Protein AF-A0A409WYY3-F1 (afdb_monomer_lite)

Organism: Psilocybe cyanescens (NCBI:txid93625)

Secondary structure (DSSP, 8-state):
---------------GGGGG-PPPTT--GGGGS--GGGS-TTSEEEEEE--TTHHHHHHHHHHTTTPPPPHHHHHH-HHHHHHHHHHHHHHTTT--EEEEEEEETT-S-TTTPPPEEEEEESBTTBPPPHHHHHHHHHHTT--GGG-EEEEEP-

Sequence (154 aa):
MDNSEKSNDSNATYDNGLSKKDFPLGLSPHEFCVPLSRWPYDQSYDALPGGGNLYDNFFHVLESIGKVVPLDERENGNTARNEIFNLIYKRAEGLVVHRGLGYRADCLDHKNAERFSVVVLGFPDLPPTEKQKKIVTRMMGLKEEDLLKVYLDM

Radius of gyration: 17.59 Å; chains: 1; bounding box: 30×63×46 Å

pLDDT: mean 74.91, std 17.74, range [31.55, 95.0]

Stru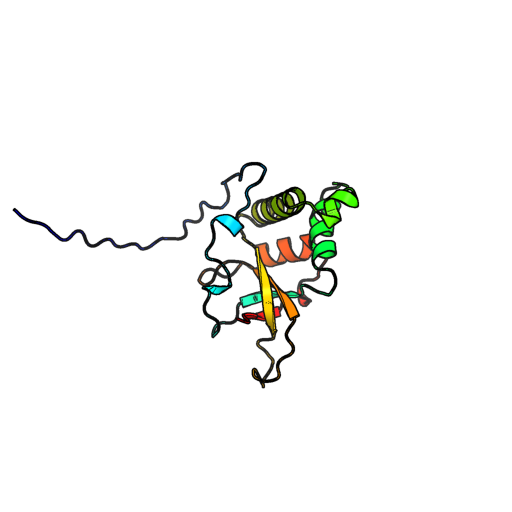cture (mmCIF, N/CA/C/O backbone):
data_AF-A0A409WYY3-F1
#
_entry.id   AF-A0A409WYY3-F1
#
loop_
_atom_site.group_PDB
_atom_site.id
_atom_site.type_symbol
_atom_site.label_atom_id
_atom_site.label_alt_id
_atom_site.label_comp_id
_atom_site.label_asym_id
_atom_site.label_entity_id
_atom_site.label_seq_id
_atom_site.pdbx_PDB_ins_code
_atom_site.Cartn_x
_atom_site.Cartn_y
_atom_site.Cartn_z
_atom_site.occupancy
_atom_site.B_iso_or_equiv
_atom_site.auth_seq_id
_atom_site.auth_comp_id
_atom_site.auth_asym_id
_atom_site.auth_atom_id
_atom_site.pdbx_PDB_model_num
ATOM 1 N N . MET A 1 1 ? 16.819 -42.275 25.305 1.00 37.41 1 MET A N 1
ATOM 2 C CA . MET A 1 1 ? 17.412 -42.369 23.957 1.00 37.41 1 MET A CA 1
ATOM 3 C C . MET A 1 1 ? 16.311 -42.906 23.068 1.00 37.41 1 MET A C 1
ATOM 5 O O . MET A 1 1 ? 15.742 -43.917 23.434 1.00 37.41 1 MET A O 1
ATOM 9 N N . ASP A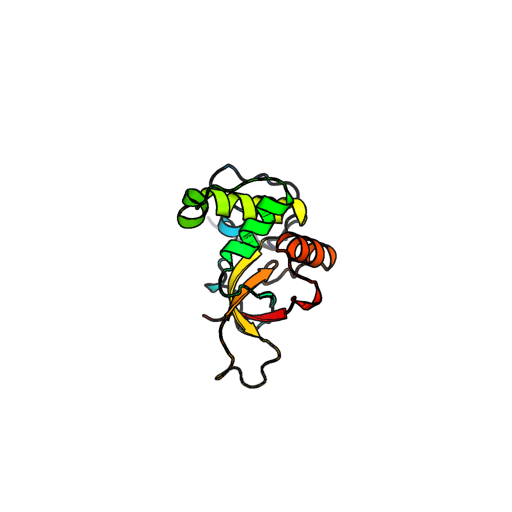 1 2 ? 15.888 -42.287 21.986 1.00 36.53 2 ASP A N 1
ATOM 10 C CA . ASP A 1 2 ? 16.259 -41.032 21.347 1.00 36.53 2 ASP A CA 1
ATOM 11 C C . ASP A 1 2 ? 15.088 -40.666 20.407 1.00 36.53 2 ASP A C 1
ATOM 13 O O . ASP A 1 2 ? 14.199 -41.483 20.172 1.00 36.53 2 ASP A O 1
ATOM 17 N N . ASN A 1 3 ? 15.108 -39.419 19.963 1.00 35.09 3 ASN A N 1
ATOM 18 C CA . ASN A 1 3 ? 14.186 -38.624 19.157 1.00 35.09 3 ASN A CA 1
ATOM 19 C C . ASN A 1 3 ? 13.546 -39.331 17.941 1.00 35.09 3 ASN A C 1
ATOM 21 O O . ASN A 1 3 ? 14.101 -40.260 17.369 1.00 35.09 3 ASN A O 1
ATOM 25 N N . SER A 1 4 ? 12.325 -38.963 17.539 1.00 37.50 4 SER A N 1
ATOM 26 C CA . SER A 1 4 ? 11.948 -37.944 16.519 1.00 37.50 4 SER A CA 1
ATOM 27 C C . SER A 1 4 ? 11.089 -38.686 15.477 1.00 37.50 4 SER A C 1
ATOM 29 O O . SER A 1 4 ? 11.328 -39.855 15.233 1.00 37.50 4 SER A O 1
ATOM 31 N N . GLU A 1 5 ? 10.004 -38.172 14.907 1.00 40.34 5 GLU A N 1
ATOM 32 C CA . GLU A 1 5 ? 9.812 -36.857 14.312 1.00 40.34 5 GLU A CA 1
ATOM 33 C C . GLU A 1 5 ? 8.356 -36.413 14.510 1.00 40.34 5 GLU A C 1
ATOM 35 O O . GLU A 1 5 ? 7.407 -37.067 14.080 1.00 40.34 5 GLU A O 1
ATOM 40 N N . LYS A 1 6 ? 8.180 -35.256 15.154 1.00 37.75 6 LYS A N 1
ATOM 41 C CA . LYS A 1 6 ? 7.006 -34.421 14.914 1.00 37.75 6 LYS A CA 1
ATOM 42 C C . LYS A 1 6 ? 7.243 -33.751 13.567 1.00 37.75 6 LYS A C 1
ATOM 44 O O . LYS A 1 6 ? 8.125 -32.899 13.467 1.00 37.75 6 LYS A O 1
ATOM 49 N N . SER A 1 7 ? 6.469 -34.119 12.556 1.00 36.78 7 SER A N 1
ATOM 50 C CA . SER A 1 7 ? 6.314 -33.299 11.361 1.00 36.78 7 SER A CA 1
ATOM 51 C C . SER A 1 7 ? 5.665 -31.980 11.788 1.00 36.78 7 SER A C 1
ATOM 53 O O . SER A 1 7 ? 4.468 -31.912 12.068 1.00 36.78 7 SER A O 1
ATOM 55 N N . ASN A 1 8 ? 6.488 -30.941 11.923 1.00 35.03 8 ASN A N 1
ATOM 56 C CA . ASN A 1 8 ? 6.025 -29.564 12.004 1.00 35.03 8 ASN A CA 1
ATOM 57 C C . ASN A 1 8 ? 5.478 -29.190 10.624 1.00 35.03 8 ASN A C 1
ATOM 59 O O . ASN A 1 8 ? 6.214 -28.691 9.776 1.00 35.03 8 ASN A O 1
ATOM 63 N N . ASP A 1 9 ? 4.182 -29.407 10.420 1.00 32.97 9 ASP A N 1
ATOM 64 C CA . ASP A 1 9 ? 3.419 -28.655 9.431 1.00 32.97 9 ASP A CA 1
ATOM 65 C C . ASP A 1 9 ? 3.354 -27.200 9.907 1.00 32.97 9 ASP A C 1
ATOM 67 O O . ASP A 1 9 ? 2.390 -26.748 10.523 1.00 32.97 9 ASP A O 1
ATOM 71 N N . SER A 1 10 ? 4.412 -26.438 9.637 1.00 36.47 10 SER A N 1
ATOM 72 C CA . SER A 1 10 ? 4.368 -24.981 9.678 1.00 36.47 10 SER A CA 1
ATOM 73 C C . SER A 1 10 ? 3.658 -24.465 8.427 1.00 36.47 10 SER A C 1
ATOM 75 O O . SER A 1 10 ? 4.219 -23.697 7.651 1.00 36.47 10 SER A O 1
ATOM 77 N N . ASN A 1 11 ? 2.397 -24.865 8.251 1.00 31.55 11 ASN A N 1
ATOM 78 C CA . ASN A 1 11 ? 1.432 -24.037 7.547 1.00 31.55 11 ASN A CA 1
ATOM 79 C C . ASN A 1 11 ? 1.142 -22.864 8.482 1.00 31.55 11 ASN A C 1
ATOM 81 O O . ASN A 1 11 ? 0.196 -22.889 9.275 1.00 31.55 11 ASN A O 1
ATOM 85 N N . ALA A 1 12 ? 2.005 -21.846 8.418 1.00 33.91 12 ALA A N 1
ATOM 86 C CA . ALA A 1 12 ? 1.695 -20.513 8.903 1.00 33.91 12 ALA A CA 1
ATOM 87 C C . ALA A 1 12 ? 0.537 -19.993 8.049 1.00 33.91 12 ALA A C 1
ATOM 89 O O . ALA A 1 12 ? 0.696 -19.240 7.097 1.00 33.91 12 ALA A O 1
ATOM 90 N N . THR A 1 13 ? -0.648 -20.491 8.374 1.00 35.44 13 THR A N 1
ATOM 91 C CA . THR A 1 13 ? -1.916 -19.952 7.935 1.00 35.44 13 THR A CA 1
ATOM 92 C C . THR A 1 13 ? -1.858 -18.503 8.396 1.00 35.44 13 THR A C 1
ATOM 94 O O . THR A 1 13 ? -1.800 -18.258 9.604 1.00 35.44 13 THR A O 1
ATOM 97 N N . TYR A 1 14 ? -1.744 -17.555 7.462 1.00 44.88 14 TYR A N 1
ATOM 98 C CA . TYR A 1 14 ? -1.881 -16.129 7.746 1.00 44.88 14 TYR A CA 1
ATOM 99 C C . TYR A 1 14 ? -3.331 -15.917 8.175 1.00 44.88 14 TYR A C 1
ATOM 101 O O . TYR A 1 14 ? -4.205 -15.597 7.377 1.00 44.88 14 TYR A O 1
ATOM 109 N N . ASP A 1 15 ? -3.595 -16.267 9.430 1.00 41.25 15 ASP A N 1
ATOM 110 C CA . ASP A 1 15 ? -4.917 -16.316 10.012 1.00 41.25 15 ASP A CA 1
ATOM 111 C C . ASP A 1 15 ? -5.543 -14.927 9.874 1.00 41.25 15 ASP A C 1
ATOM 113 O O . ASP A 1 15 ? -4.912 -13.907 10.179 1.00 41.25 15 ASP A O 1
ATOM 117 N N . ASN A 1 16 ? -6.798 -14.891 9.426 1.00 44.41 16 ASN A N 1
ATOM 118 C CA . ASN A 1 16 ? -7.612 -13.698 9.159 1.00 44.41 16 ASN A CA 1
ATOM 119 C C . ASN A 1 16 ? -7.879 -12.836 10.427 1.00 44.41 16 ASN A C 1
ATOM 121 O O . ASN A 1 16 ? -8.761 -11.973 10.454 1.00 44.41 16 ASN A O 1
ATOM 125 N N . GLY A 1 17 ? -7.114 -13.053 11.500 1.00 42.12 17 GLY A N 1
ATOM 126 C CA . GLY A 1 17 ? -7.146 -12.370 12.789 1.00 42.12 17 GLY A CA 1
ATOM 127 C C . GLY A 1 17 ? -6.270 -11.116 12.894 1.00 42.12 17 GLY A C 1
ATOM 128 O O . GLY A 1 17 ? -6.180 -10.537 13.977 1.00 42.12 17 GLY A O 1
ATOM 129 N N . LEU A 1 18 ? -5.645 -10.644 11.808 1.00 47.78 18 LEU A N 1
ATOM 130 C CA . LEU A 1 18 ? -4.988 -9.327 11.802 1.00 47.78 18 LEU A CA 1
ATOM 131 C C . LEU A 1 18 ? -6.005 -8.178 11.980 1.00 47.78 18 LEU A C 1
ATOM 133 O O . LEU A 1 18 ? -5.683 -7.162 12.595 1.00 47.78 18 LEU A O 1
ATOM 137 N N . SER A 1 19 ? -7.275 -8.374 11.611 1.00 45.91 19 SER A N 1
ATOM 138 C CA . SER A 1 19 ? -8.358 -7.378 11.726 1.00 45.91 19 SER A CA 1
ATOM 139 C C . SER A 1 19 ? -8.650 -6.831 13.145 1.00 45.91 19 SER A C 1
ATOM 141 O O . SER A 1 19 ? -9.538 -5.992 13.295 1.00 45.91 19 SER A O 1
ATOM 143 N N . LYS A 1 20 ? -7.925 -7.260 14.195 1.00 48.94 20 LYS A N 1
ATOM 144 C CA . LYS A 1 20 ? -8.140 -6.842 15.597 1.00 48.94 20 LYS A CA 1
ATOM 145 C C . LYS A 1 20 ? -6.878 -6.591 16.438 1.00 48.94 20 LYS A C 1
ATOM 147 O O . LYS A 1 20 ? -7.003 -6.413 17.648 1.00 48.94 20 LYS A O 1
ATOM 152 N N . LYS A 1 21 ? -5.671 -6.597 15.861 1.00 60.06 21 LYS A N 1
ATOM 153 C CA . LYS A 1 21 ? -4.459 -6.239 16.623 1.00 60.06 21 LYS A CA 1
ATOM 154 C C . LYS A 1 21 ? -4.283 -4.722 16.634 1.00 60.06 21 LYS A C 1
ATOM 156 O O . LYS A 1 21 ? -3.975 -4.135 15.601 1.00 60.06 21 LYS A O 1
ATOM 161 N N . ASP A 1 22 ? -4.476 -4.104 17.796 1.00 62.19 22 ASP A N 1
ATOM 162 C CA . ASP A 1 22 ? -4.038 -2.728 18.028 1.00 62.19 22 ASP A CA 1
ATOM 163 C C . ASP A 1 22 ? -2.517 -2.729 18.244 1.00 62.19 22 ASP A C 1
ATOM 165 O O . ASP A 1 22 ? -1.999 -3.451 19.101 1.00 62.19 22 ASP A O 1
ATOM 169 N N . PHE A 1 23 ? -1.793 -1.939 17.453 1.00 68.94 23 PHE A N 1
ATOM 170 C CA . PHE A 1 23 ? -0.354 -1.753 17.625 1.00 68.94 23 PHE A CA 1
ATOM 171 C C . PHE A 1 23 ? -0.102 -0.611 18.626 1.00 68.94 23 PHE A C 1
ATOM 173 O O . PHE A 1 23 ? -0.724 0.448 18.497 1.00 68.94 23 PHE A O 1
ATOM 180 N N . PRO A 1 24 ? 0.780 -0.795 19.630 1.00 64.12 24 PRO A N 1
ATOM 181 C CA . PRO A 1 24 ? 1.138 0.261 20.575 1.00 64.12 24 PRO A CA 1
ATOM 182 C C . PRO A 1 24 ? 1.695 1.509 19.879 1.00 64.12 24 PRO A C 1
ATOM 184 O O . PRO A 1 24 ? 2.287 1.421 18.802 1.00 64.12 24 PRO A O 1
ATOM 187 N N . LEU A 1 25 ? 1.569 2.669 20.533 1.00 59.59 25 LEU A N 1
ATOM 188 C CA . LEU A 1 25 ? 2.213 3.909 20.089 1.00 59.59 25 LEU A CA 1
ATOM 189 C C . LEU A 1 25 ? 3.722 3.679 19.917 1.00 59.59 25 LEU A C 1
ATOM 191 O O . LEU A 1 25 ? 4.397 3.256 20.853 1.00 59.59 25 LEU A O 1
ATOM 195 N N . GLY A 1 26 ? 4.234 3.949 18.716 1.00 62.91 26 GLY A N 1
ATOM 196 C CA . GLY A 1 26 ? 5.643 3.757 18.364 1.00 62.91 26 GLY A CA 1
ATOM 197 C C . GLY A 1 26 ? 5.945 2.489 17.567 1.00 62.91 26 GLY A C 1
ATOM 198 O O . GLY A 1 26 ? 7.036 2.412 17.020 1.00 62.91 26 GLY A O 1
ATOM 199 N N . LEU A 1 27 ? 4.988 1.568 17.415 1.00 71.88 27 LEU A N 1
ATOM 200 C CA . LEU A 1 27 ? 5.097 0.401 16.534 1.00 71.88 27 LEU A CA 1
ATOM 201 C C . LEU A 1 27 ? 4.029 0.452 15.439 1.00 71.88 27 LEU A C 1
ATOM 203 O O . LEU A 1 27 ? 3.017 1.155 15.551 1.00 71.88 27 LEU A O 1
ATOM 207 N N . SER A 1 28 ? 4.238 -0.319 14.381 1.00 77.50 28 SER A N 1
ATOM 208 C CA . SER A 1 28 ? 3.316 -0.377 13.250 1.00 77.50 28 SER A CA 1
ATOM 209 C C . SER A 1 28 ? 3.330 -1.742 12.549 1.00 77.50 28 SER A C 1
ATOM 211 O O . SER A 1 28 ? 4.308 -2.482 12.665 1.00 77.50 28 SER A O 1
ATOM 213 N N . PRO A 1 29 ? 2.267 -2.106 11.803 1.00 79.62 29 PRO A N 1
ATOM 214 C CA . PRO A 1 29 ? 2.118 -3.440 11.233 1.00 79.62 29 PRO A CA 1
ATOM 215 C C . PRO A 1 29 ? 3.296 -3.874 10.361 1.00 79.62 29 PRO A C 1
ATOM 217 O O . PRO A 1 29 ? 3.664 -5.046 10.373 1.00 79.62 29 PRO A O 1
ATOM 220 N N . HIS A 1 30 ? 3.919 -2.935 9.641 1.00 79.06 30 HIS A N 1
ATOM 221 C CA . HIS A 1 30 ? 5.021 -3.238 8.731 1.00 79.06 30 HIS A CA 1
ATOM 222 C C . HIS A 1 30 ? 6.277 -3.757 9.452 1.00 79.06 30 HIS A C 1
ATOM 224 O O . HIS A 1 30 ? 7.037 -4.513 8.854 1.00 79.06 30 HIS A O 1
ATOM 230 N N . GLU A 1 31 ? 6.477 -3.416 10.730 1.00 79.12 31 GLU A N 1
ATOM 231 C CA . GLU A 1 31 ? 7.610 -3.887 11.546 1.00 79.12 31 GLU A CA 1
ATOM 232 C C . GLU A 1 31 ? 7.510 -5.380 11.895 1.00 79.12 31 GLU A C 1
ATOM 234 O O . GLU A 1 31 ? 8.505 -6.015 12.236 1.00 79.12 31 GLU A O 1
ATOM 239 N N . PHE A 1 32 ? 6.314 -5.960 11.774 1.00 80.06 32 PHE A N 1
ATOM 240 C CA . PHE A 1 32 ? 6.041 -7.376 12.034 1.00 80.06 32 PHE A CA 1
ATOM 241 C C . PHE A 1 32 ? 5.936 -8.204 10.749 1.00 80.06 32 PHE A C 1
ATOM 243 O O . PHE A 1 32 ? 5.586 -9.384 10.796 1.00 80.06 32 PHE A O 1
ATOM 250 N N . CYS A 1 33 ? 6.214 -7.588 9.601 1.00 81.19 33 CYS A N 1
ATOM 251 C CA . CYS A 1 33 ? 6.088 -8.203 8.290 1.00 81.19 33 CYS A CA 1
ATOM 252 C C . CYS A 1 33 ? 7.462 -8.515 7.695 1.00 81.19 33 CYS A C 1
ATOM 254 O O . CYS A 1 33 ? 8.473 -7.892 8.025 1.00 81.19 33 CYS A O 1
ATOM 256 N N . VAL A 1 34 ? 7.496 -9.472 6.768 1.00 83.62 34 VAL A N 1
ATOM 257 C CA . VAL A 1 34 ? 8.694 -9.730 5.966 1.00 83.62 34 VAL A CA 1
ATOM 258 C C . VAL A 1 34 ? 9.010 -8.463 5.151 1.00 83.62 34 VAL A C 1
ATOM 260 O O . VAL A 1 34 ? 8.115 -7.966 4.463 1.00 83.62 34 VAL A O 1
ATOM 263 N N . PRO A 1 35 ? 10.239 -7.915 5.212 1.00 85.25 35 PRO A N 1
ATOM 264 C CA . PRO A 1 35 ? 10.591 -6.706 4.471 1.00 85.25 35 PRO A CA 1
ATOM 265 C C . PRO A 1 35 ? 10.548 -6.948 2.957 1.00 85.25 35 PRO A C 1
ATOM 267 O O . PRO A 1 35 ? 10.848 -8.056 2.510 1.00 85.25 35 PRO A O 1
ATOM 270 N N . LEU A 1 36 ? 10.249 -5.900 2.174 1.00 87.38 36 LEU A N 1
ATOM 271 C CA . LEU A 1 36 ? 10.141 -5.984 0.706 1.00 87.38 36 LEU A CA 1
ATOM 272 C C . LEU A 1 36 ? 11.376 -6.602 0.037 1.00 87.38 36 LEU A C 1
ATOM 274 O O . LEU A 1 36 ? 11.235 -7.316 -0.945 1.00 87.38 36 LEU A O 1
ATOM 278 N N . SER A 1 37 ? 12.575 -6.404 0.594 1.00 86.38 37 SER A N 1
ATOM 279 C CA . SER A 1 37 ? 13.826 -6.974 0.066 1.00 86.38 37 SER A CA 1
ATOM 280 C C . SER A 1 37 ? 13.896 -8.506 0.094 1.00 86.38 37 SER A C 1
ATOM 282 O O . SER A 1 37 ? 14.828 -9.092 -0.449 1.00 86.38 37 SER A O 1
ATOM 284 N N . ARG A 1 38 ? 12.943 -9.168 0.756 1.00 88.00 38 ARG A N 1
ATOM 285 C CA . ARG A 1 38 ? 12.818 -10.631 0.799 1.00 88.00 38 ARG A CA 1
ATOM 286 C C . ARG A 1 38 ? 11.629 -11.152 -0.006 1.00 88.00 38 ARG A C 1
ATOM 288 O O . ARG A 1 38 ? 11.358 -12.348 0.044 1.00 88.00 38 ARG A O 1
ATOM 295 N N . TRP A 1 39 ? 10.889 -10.276 -0.679 1.00 90.62 39 TRP A N 1
ATOM 296 C CA . TRP A 1 39 ? 9.748 -10.671 -1.495 1.00 90.62 39 TRP A CA 1
ATOM 297 C C . TRP A 1 39 ? 10.229 -11.158 -2.874 1.00 90.62 39 TRP A C 1
ATOM 299 O O . TRP A 1 39 ? 11.255 -10.672 -3.358 1.00 90.62 39 TRP A O 1
ATOM 309 N N . PRO A 1 40 ? 9.517 -12.097 -3.524 1.00 90.62 40 PRO A N 1
ATOM 310 C CA . PRO A 1 40 ? 9.837 -12.536 -4.884 1.00 90.62 40 PRO A CA 1
ATOM 311 C C . PRO A 1 40 ? 9.870 -11.364 -5.880 1.00 90.62 40 PRO A C 1
ATOM 313 O O . PRO A 1 40 ? 8.894 -10.629 -6.021 1.00 90.62 40 PRO A O 1
ATOM 316 N N . TYR A 1 41 ? 10.986 -11.157 -6.576 1.00 87.06 41 TYR A N 1
ATOM 317 C CA . TYR A 1 41 ? 11.144 -10.035 -7.517 1.00 87.06 41 TYR A CA 1
ATOM 318 C C . TYR A 1 41 ? 10.568 -10.332 -8.910 1.00 87.06 41 TYR A C 1
ATOM 320 O O . TYR A 1 41 ? 10.331 -9.420 -9.697 1.00 87.06 41 TYR A O 1
ATOM 328 N N . ASP A 1 42 ? 10.344 -11.607 -9.217 1.00 85.62 42 ASP A N 1
ATOM 329 C CA . ASP A 1 42 ? 9.789 -12.129 -10.466 1.00 85.62 42 ASP A CA 1
ATOM 330 C C . ASP A 1 42 ? 8.250 -12.160 -10.480 1.00 85.62 42 ASP A C 1
ATOM 332 O O . ASP A 1 42 ? 7.639 -12.572 -11.466 1.00 85.62 42 ASP A O 1
ATOM 336 N N . GLN A 1 43 ? 7.614 -11.671 -9.413 1.00 90.56 43 GLN A N 1
ATOM 337 C CA . GLN A 1 43 ? 6.167 -11.534 -9.283 1.00 90.56 43 GLN A CA 1
ATOM 338 C C . GLN A 1 43 ? 5.738 -10.063 -9.319 1.00 90.56 43 GLN A C 1
ATOM 340 O O . GLN A 1 43 ? 6.403 -9.182 -8.776 1.00 90.56 43 GLN A O 1
ATOM 345 N N . SER A 1 44 ? 4.573 -9.803 -9.920 1.00 92.75 44 SER A N 1
ATOM 346 C CA . SER A 1 44 ? 3.941 -8.484 -9.882 1.00 92.75 44 SER A CA 1
ATOM 347 C C . SER A 1 44 ? 3.027 -8.311 -8.661 1.00 92.75 44 SER A C 1
ATOM 349 O O . SER A 1 44 ? 2.235 -9.203 -8.345 1.00 92.75 44 SER A O 1
ATOM 351 N N . TYR A 1 45 ? 3.036 -7.126 -8.059 1.00 94.56 45 TYR A N 1
ATOM 352 C CA . TYR A 1 45 ? 2.244 -6.754 -6.886 1.00 94.56 45 TYR A CA 1
ATOM 353 C C . TYR A 1 45 ? 1.294 -5.599 -7.193 1.00 94.56 45 TYR A C 1
ATOM 355 O O . TYR A 1 45 ? 1.590 -4.762 -8.044 1.00 94.56 45 TYR A O 1
ATOM 363 N N . ASP A 1 46 ? 0.150 -5.550 -6.502 1.00 95.00 46 ASP A N 1
ATOM 364 C CA . ASP A 1 46 ? -0.713 -4.364 -6.519 1.00 95.00 46 ASP A CA 1
ATOM 365 C C . ASP A 1 46 ? -0.024 -3.230 -5.756 1.00 95.00 46 ASP A C 1
ATOM 367 O O . ASP A 1 46 ? 0.367 -3.392 -4.597 1.00 95.00 46 ASP A O 1
ATOM 371 N N . ALA A 1 47 ? 0.115 -2.079 -6.403 1.00 94.06 47 ALA A N 1
ATOM 372 C CA . ALA A 1 47 ? 0.754 -0.921 -5.812 1.00 94.06 47 ALA A CA 1
ATOM 373 C C . ALA A 1 47 ? 0.092 0.387 -6.238 1.00 94.06 47 ALA A C 1
ATOM 375 O O . ALA A 1 47 ? -0.565 0.477 -7.273 1.00 94.06 47 ALA A O 1
ATOM 376 N N . LEU A 1 48 ? 0.308 1.415 -5.426 1.00 92.12 48 LEU A N 1
ATOM 377 C CA . LEU A 1 48 ? 0.003 2.803 -5.750 1.00 92.12 48 LEU A CA 1
ATOM 378 C C . LEU A 1 48 ? 1.301 3.546 -6.092 1.00 92.12 48 LEU A C 1
ATOM 380 O O . LEU A 1 48 ? 2.350 3.237 -5.509 1.00 92.12 48 LEU A O 1
ATOM 384 N N . PRO A 1 49 ? 1.260 4.535 -7.001 1.00 88.06 49 PRO A N 1
ATOM 385 C CA . PRO A 1 49 ? 2.401 5.389 -7.272 1.00 88.06 49 PRO A CA 1
ATOM 386 C C . PRO A 1 49 ? 2.789 6.146 -6.005 1.00 88.06 49 PRO A C 1
ATOM 388 O O . PRO A 1 49 ? 1.959 6.737 -5.313 1.00 88.06 49 PRO A O 1
ATOM 391 N N . GLY A 1 50 ? 4.080 6.128 -5.703 1.00 74.31 50 GLY A N 1
ATOM 392 C CA . GLY A 1 50 ? 4.633 6.829 -4.561 1.00 74.31 50 GLY A CA 1
ATOM 393 C C . GLY A 1 50 ? 4.875 8.313 -4.820 1.00 74.31 50 GLY A C 1
ATOM 394 O O . GLY A 1 50 ? 4.779 9.092 -3.884 1.00 74.31 50 GLY A O 1
ATOM 395 N N . GLY A 1 51 ? 5.123 8.721 -6.070 1.00 63.94 51 GLY A N 1
ATOM 396 C CA . GLY A 1 51 ? 5.257 10.131 -6.468 1.00 63.94 51 GLY A CA 1
ATOM 397 C C . GLY A 1 51 ? 6.377 10.918 -5.762 1.00 63.94 51 GLY A C 1
ATOM 398 O O . GLY A 1 51 ? 7.017 10.446 -4.823 1.00 63.94 51 GLY A O 1
ATOM 399 N N . GLY A 1 52 ? 6.628 12.146 -6.234 1.00 56.78 52 GLY A N 1
ATOM 400 C CA . GLY A 1 52 ? 7.720 13.007 -5.747 1.00 56.78 52 GLY A CA 1
ATOM 401 C C . GLY A 1 52 ? 7.613 13.393 -4.268 1.00 56.78 52 GLY A C 1
ATOM 402 O O . GLY A 1 52 ? 8.637 13.535 -3.610 1.00 56.78 52 GLY A O 1
ATOM 403 N N . ASN A 1 53 ? 6.393 13.441 -3.723 1.00 60.69 53 ASN A N 1
ATOM 404 C CA . ASN A 1 53 ? 6.137 13.645 -2.300 1.00 60.69 53 ASN A CA 1
ATOM 405 C C . ASN A 1 53 ? 5.224 12.541 -1.755 1.00 60.69 53 ASN A C 1
ATOM 407 O O . ASN A 1 53 ? 4.105 12.794 -1.318 1.00 60.69 53 ASN A O 1
ATOM 411 N N . LEU A 1 54 ? 5.709 11.298 -1.721 1.00 62.97 54 LEU A N 1
ATOM 412 C CA . LEU A 1 54 ? 5.030 10.185 -1.041 1.00 62.97 54 LEU A CA 1
ATOM 413 C C . LEU A 1 54 ? 4.579 10.548 0.385 1.00 62.97 54 LEU A C 1
ATOM 415 O O . LEU A 1 54 ? 3.604 10.015 0.902 1.00 62.97 54 LEU A O 1
ATOM 419 N N . TYR A 1 55 ? 5.293 11.463 1.033 1.00 61.44 55 TYR A N 1
ATOM 420 C CA . TYR A 1 55 ? 4.920 12.015 2.325 1.00 61.44 55 TYR A CA 1
ATOM 421 C C . TYR A 1 55 ? 3.591 12.777 2.299 1.00 61.44 55 TYR A C 1
ATOM 423 O O . TYR A 1 55 ? 2.781 12.546 3.189 1.00 61.44 55 TYR A O 1
ATOM 431 N N . ASP A 1 56 ? 3.309 13.567 1.265 1.00 66.56 56 ASP A N 1
ATOM 432 C CA . ASP A 1 56 ? 2.054 14.318 1.133 1.00 66.56 56 ASP A CA 1
ATOM 433 C C . ASP A 1 56 ? 0.851 13.373 1.010 1.00 66.56 56 ASP A C 1
ATOM 435 O O . ASP A 1 56 ? -0.133 13.534 1.729 1.00 66.56 56 ASP A O 1
ATOM 439 N N . ASN A 1 57 ? 0.971 12.296 0.223 1.00 68.56 57 ASN A N 1
ATOM 440 C CA . ASN A 1 57 ? -0.076 11.265 0.111 1.00 68.56 57 ASN A CA 1
ATOM 441 C C . ASN A 1 57 ? -0.358 10.570 1.451 1.00 68.56 57 ASN A C 1
ATOM 443 O O . ASN A 1 57 ? -1.485 10.186 1.758 1.00 68.56 57 ASN A O 1
ATOM 447 N N . PHE A 1 58 ? 0.676 10.403 2.271 1.00 72.69 58 PHE A N 1
ATOM 448 C CA . PHE A 1 58 ? 0.558 9.838 3.608 1.00 72.69 58 PHE A CA 1
ATOM 449 C C . PHE A 1 58 ? 0.003 10.861 4.617 1.00 72.69 58 PHE A C 1
ATOM 451 O O . PHE A 1 58 ? -0.741 10.474 5.514 1.00 72.69 58 PHE A O 1
ATOM 458 N N . PHE A 1 59 ? 0.271 12.159 4.455 1.00 68.69 59 PHE A N 1
ATOM 459 C CA . PHE A 1 59 ? -0.361 13.211 5.257 1.00 68.69 59 PHE A CA 1
ATOM 460 C C . PHE A 1 59 ? -1.833 13.423 4.898 1.00 68.69 59 PHE A C 1
ATOM 462 O O . PHE A 1 59 ? -2.628 13.663 5.806 1.00 68.69 59 PHE A O 1
ATOM 469 N N . HIS A 1 60 ? -2.237 13.206 3.642 1.00 71.44 60 HIS A N 1
ATOM 470 C CA . HIS A 1 60 ? -3.653 13.166 3.264 1.00 71.44 60 HIS A CA 1
ATOM 471 C C . HIS A 1 60 ? -4.447 12.129 4.065 1.00 71.44 60 HIS A C 1
ATOM 473 O O . HIS A 1 60 ? -5.611 12.362 4.387 1.00 71.44 60 HIS A O 1
ATOM 479 N N . VAL A 1 61 ? -3.819 11.027 4.484 1.00 73.88 61 VAL A N 1
ATOM 480 C CA . VAL A 1 61 ? -4.460 10.042 5.365 1.00 73.88 61 VAL A CA 1
ATOM 481 C C . VAL A 1 61 ? -4.842 10.671 6.711 1.00 73.88 61 VAL A C 1
ATOM 483 O O . VAL A 1 61 ? -5.947 10.433 7.204 1.00 73.88 61 VAL A O 1
ATOM 486 N N . LEU A 1 62 ? -3.973 11.507 7.286 1.00 70.88 62 LEU A N 1
ATOM 487 C CA . LEU A 1 62 ? -4.225 12.206 8.552 1.00 70.88 62 LEU A CA 1
ATOM 488 C C . LEU A 1 62 ? -5.210 13.369 8.371 1.00 70.88 62 LEU A C 1
ATOM 490 O O . LEU A 1 62 ? -6.136 13.521 9.170 1.00 70.88 62 LEU A O 1
ATOM 494 N N . GLU A 1 63 ? -5.102 14.116 7.275 1.00 67.81 63 GLU A N 1
ATOM 495 C CA . GLU A 1 63 ? -6.064 15.166 6.922 1.00 67.81 63 GLU A CA 1
ATOM 496 C C . GLU A 1 63 ? -7.474 14.595 6.701 1.00 67.81 63 GLU A C 1
ATOM 498 O O . GLU A 1 63 ? -8.454 15.175 7.171 1.00 67.81 63 GLU A O 1
ATOM 503 N N . SER A 1 64 ? -7.596 13.405 6.095 1.00 69.12 64 SER A N 1
ATOM 504 C CA . SER A 1 64 ? -8.882 12.723 5.861 1.00 69.12 64 SER A CA 1
ATOM 505 C C . SER A 1 64 ? -9.647 12.382 7.146 1.00 69.12 64 SER A C 1
ATOM 507 O O . SER A 1 64 ? -10.837 12.056 7.101 1.00 69.12 64 SER A O 1
ATOM 509 N N . ILE A 1 65 ? -8.974 12.437 8.300 1.00 68.94 65 ILE A N 1
ATOM 510 C CA . ILE A 1 65 ? -9.564 12.213 9.622 1.00 68.94 65 ILE A CA 1
ATOM 511 C C . ILE A 1 65 ? -9.559 13.467 10.501 1.00 68.94 65 ILE A C 1
ATOM 513 O O . ILE A 1 65 ? -9.829 13.369 11.697 1.00 68.94 65 ILE A O 1
ATOM 517 N N . GLY A 1 66 ? -9.264 14.635 9.924 1.00 64.56 66 GLY A N 1
ATOM 518 C CA . GLY A 1 66 ? -9.248 15.915 10.629 1.00 64.56 66 GLY A CA 1
ATOM 519 C C . GLY A 1 66 ? -8.053 16.106 11.564 1.00 64.56 66 GLY A C 1
ATOM 520 O O . GLY A 1 66 ? -8.097 16.990 12.419 1.00 64.56 66 GLY A O 1
ATOM 521 N N . LYS A 1 67 ? -6.991 15.299 11.434 1.00 71.81 67 LYS A N 1
ATOM 522 C CA . LYS A 1 67 ? -5.748 15.512 12.180 1.00 71.81 67 LYS A CA 1
ATOM 523 C C . LYS A 1 67 ? -4.850 16.485 11.428 1.00 71.81 67 LYS A C 1
ATOM 525 O O . LYS A 1 67 ? -4.453 16.233 10.294 1.00 71.81 67 LYS A O 1
ATOM 530 N N . VAL A 1 68 ? -4.510 17.588 12.088 1.00 66.38 68 VAL A N 1
ATOM 531 C CA . VAL A 1 68 ? -3.507 18.540 11.606 1.00 66.38 68 VAL A CA 1
ATOM 532 C C . VAL A 1 68 ? -2.138 18.049 12.058 1.00 66.38 68 VAL A C 1
ATOM 534 O O . VAL A 1 68 ? -1.913 17.905 13.256 1.00 66.38 68 VAL A O 1
ATOM 537 N N . VAL A 1 69 ? -1.240 17.789 11.108 1.00 62.38 69 VAL A N 1
ATOM 538 C CA . VAL A 1 69 ? 0.151 17.417 11.403 1.00 62.38 69 VAL A CA 1
ATOM 539 C C . VAL A 1 69 ? 1.028 18.665 11.348 1.00 62.38 69 VAL A C 1
ATOM 541 O O . VAL A 1 69 ? 1.127 19.253 10.260 1.00 62.38 69 VAL A O 1
ATOM 544 N N . PRO A 1 70 ? 1.645 19.068 12.474 1.00 60.16 70 PRO A N 1
ATOM 545 C CA . PRO A 1 70 ? 2.613 20.159 12.522 1.00 60.16 70 PRO A CA 1
ATOM 546 C C . PRO A 1 70 ? 3.748 19.952 11.505 1.00 60.16 70 PRO A C 1
ATOM 548 O O . PRO A 1 70 ? 4.203 18.827 11.304 1.00 60.16 70 PRO A O 1
ATOM 551 N N . LEU A 1 71 ? 4.182 21.017 10.821 1.00 60.19 71 LEU A N 1
ATOM 552 C CA . LEU A 1 71 ? 5.192 20.945 9.747 1.00 60.19 71 LEU A CA 1
ATOM 553 C C . LEU A 1 71 ? 6.528 20.342 10.223 1.00 60.19 71 LEU A C 1
ATOM 555 O O . LEU A 1 71 ? 7.171 19.609 9.481 1.00 60.19 71 LEU A O 1
ATOM 559 N N . ASP A 1 72 ? 6.902 20.586 11.473 1.00 56.47 72 ASP A N 1
ATOM 560 C CA . ASP A 1 72 ? 8.077 20.040 12.157 1.00 56.47 72 ASP A CA 1
ATOM 561 C C . ASP A 1 72 ? 7.996 18.519 12.386 1.00 56.47 72 ASP A C 1
ATOM 563 O O . ASP A 1 72 ? 8.996 17.810 12.253 1.00 56.47 72 ASP A O 1
ATOM 567 N N . GLU A 1 73 ? 6.800 17.982 12.640 1.00 57.00 73 GLU A N 1
ATOM 568 C CA . GLU A 1 73 ? 6.578 16.532 12.682 1.00 57.00 73 GLU A CA 1
ATOM 569 C C . GLU A 1 73 ? 6.554 15.904 11.284 1.00 57.00 73 GLU A C 1
ATOM 571 O O . GLU A 1 73 ? 6.883 14.720 11.140 1.00 57.00 73 GLU A O 1
ATOM 576 N N . ARG A 1 74 ? 6.217 16.680 10.241 1.00 58.09 74 ARG A N 1
ATOM 577 C CA . ARG A 1 74 ? 6.251 16.188 8.855 1.00 58.09 74 ARG A CA 1
ATOM 578 C C . ARG A 1 74 ? 7.669 15.866 8.390 1.00 58.09 74 ARG A C 1
ATOM 580 O O . ARG A 1 74 ? 7.855 14.918 7.628 1.00 58.09 74 ARG A O 1
ATOM 587 N N . GLU A 1 75 ? 8.651 16.622 8.877 1.00 53.19 75 GLU A N 1
ATOM 588 C CA . GLU A 1 75 ? 10.057 16.479 8.494 1.00 53.19 75 GLU A CA 1
ATOM 589 C C . GLU A 1 75 ? 10.795 15.378 9.281 1.00 53.19 75 GLU A C 1
ATOM 591 O O . GLU A 1 75 ? 11.722 14.779 8.740 1.00 53.19 75 GLU A O 1
ATOM 596 N N . ASN A 1 76 ? 10.371 15.044 10.513 1.00 52.56 76 ASN A N 1
ATOM 597 C CA . ASN A 1 76 ? 11.128 14.151 11.415 1.00 52.56 76 ASN A CA 1
ATOM 598 C C . ASN A 1 76 ? 10.323 13.041 12.138 1.00 52.56 76 ASN A C 1
ATOM 600 O O . ASN A 1 76 ? 10.886 12.275 12.924 1.00 52.56 76 ASN A O 1
ATOM 604 N N . GLY A 1 77 ? 9.014 12.905 11.915 1.00 57.84 77 GLY A N 1
ATOM 605 C CA . GLY A 1 77 ? 8.159 12.067 12.764 1.00 57.84 77 GLY A CA 1
ATOM 606 C C . GLY A 1 77 ? 8.039 10.593 12.354 1.00 57.84 77 GLY A C 1
ATOM 607 O O . GLY A 1 77 ? 7.082 10.220 11.671 1.00 57.84 77 GLY A O 1
ATOM 608 N N . ASN A 1 78 ? 8.900 9.705 12.874 1.00 65.19 78 ASN A N 1
ATOM 609 C CA . ASN A 1 78 ? 8.620 8.252 12.879 1.00 65.19 78 ASN A CA 1
ATOM 610 C C . ASN A 1 78 ? 7.253 7.937 13.529 1.00 65.19 78 ASN A C 1
ATOM 612 O O . ASN A 1 78 ? 6.549 7.026 13.099 1.00 65.19 78 ASN A O 1
ATOM 616 N N . THR A 1 79 ? 6.833 8.742 14.510 1.00 68.12 79 THR A N 1
ATOM 617 C CA . THR A 1 79 ? 5.530 8.630 15.180 1.00 68.12 79 THR A CA 1
ATOM 618 C C . THR A 1 79 ? 4.355 8.869 14.229 1.00 68.12 79 THR A C 1
ATOM 620 O O . THR A 1 79 ? 3.466 8.022 14.146 1.00 68.12 79 THR A O 1
ATOM 623 N N . ALA A 1 80 ? 4.364 9.968 13.464 1.00 72.38 80 ALA A N 1
ATOM 624 C CA . ALA A 1 80 ? 3.307 10.280 12.497 1.00 72.38 80 ALA A CA 1
ATOM 625 C C . ALA A 1 80 ? 3.214 9.201 11.407 1.00 72.38 80 ALA A C 1
ATOM 627 O O . ALA A 1 80 ? 2.128 8.777 11.016 1.00 72.38 80 ALA A O 1
ATOM 628 N N . ARG A 1 81 ? 4.368 8.686 10.970 1.00 76.06 81 ARG A N 1
ATOM 629 C CA . ARG A 1 81 ? 4.448 7.573 10.020 1.00 76.06 81 ARG A CA 1
ATOM 630 C C . ARG A 1 81 ? 3.785 6.302 10.563 1.00 76.06 81 ARG A C 1
ATOM 632 O O . ARG A 1 81 ? 2.969 5.702 9.862 1.00 76.06 81 ARG A O 1
ATOM 639 N N . ASN A 1 82 ? 4.105 5.907 11.794 1.00 79.00 82 ASN A N 1
ATOM 640 C CA . ASN A 1 82 ? 3.526 4.718 12.421 1.00 79.00 82 ASN A CA 1
ATOM 641 C C . ASN A 1 82 ? 2.020 4.872 12.639 1.00 79.00 82 ASN A C 1
ATOM 643 O O . ASN A 1 82 ? 1.263 3.933 12.398 1.00 79.00 82 ASN A O 1
ATOM 647 N N . GLU A 1 83 ? 1.568 6.075 12.990 1.00 79.69 83 GLU A N 1
ATOM 648 C CA . GLU A 1 83 ? 0.146 6.380 13.097 1.00 79.69 83 GLU A CA 1
ATOM 649 C C . GLU A 1 83 ? -0.595 6.184 11.767 1.00 79.69 83 GLU A C 1
ATOM 651 O O . GLU A 1 83 ? -1.660 5.563 11.740 1.00 79.69 83 GLU A O 1
ATOM 656 N N . ILE A 1 84 ? -0.019 6.639 10.651 1.00 82.50 84 ILE A N 1
ATOM 657 C CA . ILE A 1 84 ? -0.633 6.462 9.331 1.00 82.50 84 ILE A CA 1
ATOM 658 C C . ILE A 1 84 ? -0.727 4.983 8.959 1.00 82.50 84 ILE A C 1
ATOM 660 O O . ILE A 1 84 ? -1.784 4.531 8.518 1.00 82.50 84 ILE A O 1
ATOM 664 N N . PHE A 1 85 ? 0.345 4.211 9.161 1.00 85.69 85 PHE A N 1
ATOM 665 C CA . PHE A 1 85 ? 0.322 2.772 8.887 1.00 85.69 85 PHE A CA 1
ATOM 666 C C . PHE A 1 85 ? -0.723 2.044 9.742 1.00 85.69 85 PHE A C 1
ATOM 668 O O . PHE A 1 85 ? -1.462 1.211 9.218 1.00 85.69 85 PHE A O 1
ATOM 675 N N . ASN A 1 86 ? -0.848 2.403 11.022 1.00 84.06 86 ASN A N 1
ATOM 676 C CA . ASN A 1 86 ? -1.879 1.863 11.911 1.00 84.06 86 ASN A CA 1
ATOM 677 C C . ASN A 1 86 ? -3.292 2.231 11.439 1.00 84.06 86 ASN A C 1
ATOM 679 O O . ASN A 1 86 ? -4.200 1.399 11.471 1.00 84.06 86 ASN A O 1
ATOM 683 N N . LEU A 1 87 ? -3.491 3.463 10.970 1.00 85.31 87 LEU A N 1
ATOM 684 C CA . LEU A 1 87 ? -4.785 3.923 10.481 1.00 85.31 87 LEU A CA 1
ATOM 685 C C . LEU A 1 87 ? -5.197 3.220 9.184 1.00 85.31 87 LEU A C 1
ATOM 687 O O . LEU A 1 87 ? -6.350 2.797 9.070 1.00 85.31 87 LEU A O 1
ATOM 691 N N . ILE A 1 88 ? -4.265 3.068 8.237 1.00 87.69 88 ILE A N 1
ATOM 692 C CA . ILE A 1 88 ? -4.469 2.293 7.006 1.00 87.69 88 ILE A CA 1
ATOM 693 C C . ILE A 1 88 ? -4.864 0.866 7.367 1.00 87.69 88 ILE A C 1
ATOM 695 O O . ILE A 1 88 ? -5.923 0.406 6.950 1.00 87.69 88 ILE A O 1
ATOM 699 N N . TYR A 1 89 ? -4.074 0.208 8.212 1.00 87.75 89 TYR A N 1
ATOM 700 C CA . TYR A 1 89 ? -4.327 -1.158 8.649 1.00 87.75 89 TYR A CA 1
ATOM 701 C C . TYR A 1 89 ? -5.708 -1.328 9.285 1.00 87.75 89 TYR A C 1
ATOM 703 O O . TYR A 1 89 ? -6.455 -2.236 8.926 1.00 87.75 89 TYR A O 1
ATOM 711 N N . LYS A 1 90 ? -6.097 -0.418 10.185 1.00 86.06 90 LYS A N 1
ATOM 712 C CA . LYS A 1 90 ? -7.403 -0.464 10.851 1.00 86.06 90 LYS A CA 1
ATOM 713 C C . LYS A 1 90 ? -8.560 -0.256 9.875 1.00 86.06 90 LYS A C 1
ATOM 715 O O . LYS A 1 90 ? -9.549 -0.982 9.937 1.00 86.06 90 LYS A O 1
ATOM 720 N N . ARG A 1 91 ? -8.466 0.738 8.985 1.00 86.38 91 ARG A N 1
ATOM 721 C CA . ARG A 1 91 ? -9.552 1.059 8.045 1.00 86.38 91 ARG A CA 1
ATOM 722 C C . ARG A 1 91 ? -9.662 0.056 6.908 1.00 86.38 91 ARG A C 1
ATOM 724 O O . ARG A 1 91 ? -10.774 -0.233 6.487 1.00 86.38 91 ARG A O 1
ATOM 731 N N . ALA A 1 92 ? -8.543 -0.482 6.441 1.00 88.38 92 ALA A N 1
ATOM 732 C CA . ALA A 1 92 ? -8.483 -1.503 5.403 1.00 88.38 92 ALA A CA 1
ATOM 733 C C . ALA A 1 92 ? -8.488 -2.933 5.983 1.00 88.38 92 ALA A C 1
ATOM 735 O O . ALA A 1 92 ? -7.988 -3.864 5.354 1.00 88.38 92 ALA A O 1
ATOM 736 N N . GLU A 1 93 ? -9.066 -3.116 7.176 1.00 87.69 93 GLU A N 1
ATOM 737 C CA . GLU A 1 93 ? -9.388 -4.425 7.764 1.00 87.69 93 GLU A CA 1
ATOM 738 C C . GLU A 1 93 ? -8.192 -5.395 7.822 1.00 87.69 93 GLU A C 1
ATOM 740 O O . GLU A 1 93 ? -8.318 -6.582 7.534 1.00 87.69 93 GLU A O 1
ATOM 745 N N . GLY A 1 94 ? -7.019 -4.887 8.205 1.00 85.81 94 GLY A N 1
ATOM 746 C CA . GLY A 1 94 ? -5.787 -5.661 8.362 1.00 85.81 94 GLY A CA 1
ATOM 747 C C . GLY A 1 94 ? -4.820 -5.586 7.179 1.00 85.81 94 GLY A C 1
ATOM 748 O O . GLY A 1 94 ? -3.798 -6.271 7.197 1.00 85.81 94 GLY A O 1
ATOM 749 N N . LEU A 1 95 ? -5.102 -4.769 6.157 1.00 89.94 95 LEU A N 1
ATOM 750 C CA . LEU A 1 95 ? -4.175 -4.587 5.042 1.00 89.94 95 LEU A CA 1
ATOM 751 C C . LEU A 1 95 ? -2.911 -3.843 5.494 1.00 89.94 95 LEU A C 1
ATOM 753 O O . LEU A 1 95 ? -2.974 -2.701 5.953 1.00 89.94 95 LEU A O 1
ATOM 757 N N . VAL A 1 96 ? -1.755 -4.474 5.307 1.00 89.19 96 VAL A N 1
ATOM 758 C CA . VAL A 1 96 ? -0.448 -3.835 5.477 1.00 89.19 96 VAL A CA 1
ATOM 759 C C . VAL A 1 96 ? -0.021 -3.208 4.154 1.00 89.19 96 VAL A C 1
ATOM 761 O O . VAL A 1 96 ? -0.310 -3.735 3.079 1.00 89.19 96 VAL A O 1
ATOM 764 N N . VAL A 1 97 ? 0.646 -2.059 4.230 1.00 89.75 97 VAL A N 1
ATOM 765 C CA . VAL A 1 97 ? 1.218 -1.386 3.064 1.00 89.75 97 VAL A CA 1
ATOM 766 C C . VAL A 1 97 ? 2.711 -1.175 3.262 1.00 89.75 97 VAL A C 1
ATOM 768 O O . VAL A 1 97 ? 3.162 -0.858 4.364 1.00 89.75 97 VAL A O 1
ATOM 771 N N . HIS A 1 98 ? 3.474 -1.335 2.188 1.00 89.19 98 HIS A N 1
ATOM 772 C CA . HIS A 1 98 ? 4.928 -1.272 2.197 1.00 89.19 98 HIS A CA 1
ATOM 773 C C . HIS A 1 98 ? 5.428 -0.204 1.233 1.00 89.19 98 HIS A C 1
ATOM 775 O O . HIS A 1 98 ? 4.925 -0.071 0.123 1.00 89.19 98 HIS A O 1
ATOM 781 N N . ARG A 1 99 ? 6.447 0.553 1.641 1.00 87.44 99 ARG A N 1
ATOM 782 C CA . ARG A 1 99 ? 7.110 1.525 0.765 1.00 87.44 99 ARG A CA 1
ATOM 783 C C . ARG A 1 99 ? 8.336 0.891 0.133 1.00 87.44 99 ARG A C 1
ATOM 785 O O . ARG A 1 99 ? 9.133 0.290 0.848 1.00 87.44 99 ARG A O 1
ATOM 792 N N . GLY A 1 100 ? 8.504 1.084 -1.166 1.00 88.06 100 GLY A N 1
ATOM 793 C CA . GLY A 1 100 ? 9.663 0.585 -1.894 1.00 88.06 100 GLY A CA 1
ATOM 794 C C . GLY A 1 100 ? 9.869 1.303 -3.216 1.00 88.06 100 GLY A C 1
ATOM 795 O O . GLY A 1 100 ? 9.243 2.330 -3.489 1.00 88.06 100 GLY A O 1
ATOM 796 N N . LEU A 1 101 ? 10.748 0.731 -4.027 1.00 89.81 101 LEU A N 1
ATOM 797 C CA . LEU A 1 101 ? 10.946 1.094 -5.421 1.00 89.81 101 LEU A CA 1
ATOM 798 C C . LEU A 1 101 ? 10.459 -0.061 -6.293 1.00 89.81 101 LEU A C 1
ATOM 800 O O . LEU A 1 101 ? 10.537 -1.229 -5.906 1.00 89.81 101 LEU A O 1
ATOM 804 N N . GLY A 1 102 ? 9.943 0.272 -7.465 1.00 90.31 102 GLY A N 1
ATOM 805 C CA . GLY A 1 102 ? 9.510 -0.724 -8.427 1.00 90.31 102 GLY A CA 1
ATOM 806 C C . GLY A 1 102 ? 9.462 -0.170 -9.836 1.00 90.31 102 GLY A C 1
ATOM 807 O O . GLY A 1 102 ? 9.724 1.011 -10.081 1.00 90.31 102 GLY A O 1
ATOM 808 N N . TYR A 1 103 ? 9.112 -1.055 -10.754 1.00 90.69 103 TYR A N 1
ATOM 809 C CA . TYR A 1 103 ? 8.888 -0.757 -12.159 1.00 90.69 103 TYR A CA 1
ATOM 810 C C . TYR A 1 103 ? 7.532 -1.316 -12.579 1.00 90.69 103 TYR A C 1
ATOM 812 O O . TYR A 1 103 ? 7.060 -2.321 -12.040 1.00 90.69 103 TYR A O 1
ATOM 820 N N . ARG A 1 104 ? 6.867 -0.650 -13.529 1.00 90.38 104 ARG A N 1
ATOM 821 C CA . ARG A 1 104 ? 5.545 -1.090 -13.984 1.00 90.38 104 ARG A CA 1
ATOM 822 C C . ARG A 1 104 ? 5.655 -2.449 -14.671 1.00 90.38 104 ARG A C 1
ATOM 824 O O . ARG A 1 104 ? 6.529 -2.655 -15.510 1.00 90.38 104 ARG A O 1
ATOM 831 N N . ALA A 1 105 ? 4.738 -3.352 -14.344 1.00 89.19 105 ALA A N 1
ATOM 832 C CA . ALA A 1 105 ? 4.732 -4.710 -14.877 1.00 89.19 105 ALA A CA 1
ATOM 833 C C . ALA A 1 105 ? 4.324 -4.791 -16.358 1.00 89.19 105 ALA A C 1
ATOM 835 O O . ALA A 1 105 ? 4.538 -5.816 -16.996 1.00 89.19 105 ALA A O 1
ATOM 836 N N . ASP A 1 106 ? 3.746 -3.721 -16.909 1.00 85.00 106 ASP A N 1
ATOM 837 C CA . ASP A 1 106 ? 3.414 -3.599 -18.330 1.00 85.00 106 ASP A CA 1
ATOM 838 C C . ASP A 1 106 ? 4.579 -3.067 -19.185 1.00 85.00 106 ASP A C 1
ATOM 840 O O . ASP A 1 106 ? 4.451 -2.948 -20.405 1.00 85.00 106 ASP A O 1
ATOM 844 N N . CYS A 1 107 ? 5.733 -2.774 -18.575 1.00 78.44 107 CYS A N 1
ATOM 845 C CA . CYS A 1 107 ? 6.926 -2.383 -19.309 1.00 78.44 107 CYS A CA 1
ATOM 846 C C . CYS A 1 107 ? 7.564 -3.610 -19.979 1.00 78.44 107 CYS A C 1
ATOM 848 O O . CYS A 1 107 ? 8.133 -4.470 -19.314 1.00 78.44 107 CYS A O 1
ATOM 850 N N . LEU A 1 108 ? 7.498 -3.674 -21.313 1.00 63.59 108 LEU A N 1
ATOM 851 C CA . LEU A 1 108 ? 8.014 -4.794 -22.117 1.00 63.59 108 LEU A CA 1
ATOM 852 C C . LEU A 1 108 ? 9.545 -4.963 -22.053 1.00 63.59 108 LEU A C 1
ATOM 854 O O . LEU A 1 108 ? 10.057 -6.013 -22.436 1.00 63.59 108 LEU A O 1
ATOM 858 N N . ASP A 1 109 ? 10.274 -3.952 -21.572 1.00 73.56 109 ASP A N 1
ATOM 859 C CA . ASP A 1 109 ? 11.729 -3.976 -21.424 1.00 73.56 109 ASP A CA 1
ATOM 860 C C . ASP A 1 109 ? 12.136 -3.676 -19.975 1.00 73.56 109 ASP A C 1
ATOM 862 O O . ASP A 1 109 ? 12.461 -2.547 -19.609 1.00 73.56 109 ASP A O 1
ATOM 866 N N . HIS A 1 110 ? 12.143 -4.721 -19.143 1.00 62.09 110 HIS A N 1
ATOM 867 C CA . HIS A 1 110 ? 12.496 -4.632 -17.721 1.00 62.09 110 HIS A CA 1
ATOM 868 C C . HIS A 1 110 ? 13.891 -4.027 -17.486 1.00 62.09 110 HIS A C 1
ATOM 870 O O . HIS A 1 110 ? 14.137 -3.451 -16.430 1.00 62.09 110 HIS A O 1
ATOM 876 N N . LYS A 1 111 ? 14.821 -4.142 -18.450 1.00 66.56 111 LYS A N 1
ATOM 877 C CA . LYS A 1 111 ? 16.192 -3.626 -18.296 1.00 66.56 111 LYS A CA 1
ATOM 878 C C . LYS A 1 111 ? 16.265 -2.103 -18.397 1.00 66.56 111 LYS A C 1
ATOM 880 O O . LYS A 1 111 ? 17.200 -1.522 -17.855 1.00 66.56 111 LYS A O 1
ATOM 885 N N . ASN A 1 112 ? 15.288 -1.486 -19.059 1.00 70.06 112 ASN A N 1
ATOM 886 C CA . ASN A 1 112 ? 15.193 -0.040 -19.258 1.00 70.06 112 ASN A CA 1
ATOM 887 C C . ASN A 1 112 ? 13.957 0.572 -18.583 1.00 70.06 112 ASN A C 1
ATOM 889 O O . ASN A 1 112 ? 13.658 1.747 -18.799 1.00 70.06 112 ASN A O 1
ATOM 893 N N . ALA A 1 113 ? 13.224 -0.211 -17.788 1.00 80.19 113 ALA A N 1
ATOM 894 C CA . ALA A 1 113 ? 12.018 0.257 -17.132 1.00 80.19 113 ALA A CA 1
ATOM 895 C C . ALA A 1 113 ? 12.338 1.382 -16.136 1.00 80.19 113 ALA A C 1
ATOM 897 O O . ALA A 1 113 ? 13.265 1.282 -15.326 1.00 80.19 113 ALA A O 1
ATOM 898 N N . GLU A 1 114 ? 11.555 2.461 -16.196 1.00 84.69 114 GLU A N 1
ATOM 899 C CA . GLU A 1 114 ? 11.682 3.579 -15.268 1.00 84.69 114 GLU A CA 1
ATOM 900 C C . GLU A 1 114 ? 11.370 3.112 -13.841 1.00 84.69 114 GLU A C 1
ATOM 902 O O . GLU A 1 114 ? 10.318 2.524 -13.571 1.00 84.69 114 GLU A O 1
ATOM 907 N N . ARG A 1 115 ? 12.310 3.376 -12.930 1.00 87.94 115 ARG A N 1
ATOM 908 C CA . ARG A 1 115 ? 12.173 3.087 -11.502 1.00 87.94 115 ARG A CA 1
ATOM 909 C C . ARG A 1 115 ? 11.463 4.241 -10.821 1.00 87.94 115 ARG A C 1
ATOM 911 O O . ARG A 1 115 ? 11.841 5.396 -11.007 1.00 87.94 115 ARG A O 1
ATOM 918 N N . PHE A 1 116 ? 10.492 3.933 -9.974 1.00 87.88 116 PHE A N 1
ATOM 919 C CA . PHE A 1 116 ? 9.771 4.946 -9.214 1.00 87.88 116 PHE A CA 1
ATOM 920 C C . PHE A 1 116 ? 9.371 4.431 -7.832 1.00 87.88 116 PHE A C 1
ATOM 922 O O . PHE A 1 116 ? 9.269 3.227 -7.587 1.00 87.88 116 PHE A O 1
ATOM 929 N N . SER A 1 117 ? 9.156 5.369 -6.909 1.00 89.31 117 SER A N 1
ATOM 930 C CA . SER A 1 117 ? 8.626 5.074 -5.579 1.00 89.31 117 SER A CA 1
ATOM 931 C C . SER A 1 117 ? 7.237 4.467 -5.687 1.00 89.31 117 SER A C 1
ATOM 933 O O . SER A 1 117 ? 6.407 4.964 -6.445 1.00 89.31 117 SER A O 1
ATOM 935 N N . VAL A 1 118 ? 6.962 3.442 -4.887 1.00 90.75 118 VAL A N 1
ATOM 936 C CA . VAL A 1 118 ? 5.678 2.734 -4.852 1.00 90.75 118 VAL A CA 1
ATOM 937 C C . VAL A 1 118 ? 5.216 2.490 -3.419 1.00 90.75 118 VAL A C 1
ATOM 939 O O . VAL A 1 118 ? 6.024 2.373 -2.491 1.00 90.75 118 VAL A O 1
ATOM 942 N N . VAL A 1 119 ? 3.899 2.377 -3.250 1.00 91.69 119 VAL A N 1
ATOM 943 C CA . VAL A 1 119 ? 3.274 1.794 -2.060 1.00 91.69 119 VAL A CA 1
ATOM 944 C C . VAL A 1 119 ? 2.663 0.457 -2.444 1.00 91.69 119 VAL A C 1
ATOM 946 O O . VAL A 1 119 ? 1.607 0.410 -3.067 1.00 91.69 119 VAL A O 1
ATOM 949 N N . VAL A 1 120 ? 3.330 -0.624 -2.069 1.00 93.19 120 VAL A N 1
ATOM 950 C CA . VAL A 1 120 ? 2.898 -2.000 -2.314 1.00 93.19 120 VAL A CA 1
ATOM 951 C C . VAL A 1 120 ? 1.831 -2.375 -1.293 1.00 93.19 120 VAL A C 1
ATOM 953 O O . VAL A 1 120 ? 1.963 -2.077 -0.104 1.00 93.19 120 VAL A O 1
ATOM 956 N N . LEU A 1 121 ? 0.765 -3.015 -1.757 1.00 93.44 121 LEU A N 1
ATOM 957 C CA . LEU A 1 121 ? -0.390 -3.373 -0.947 1.00 93.44 121 LEU A CA 1
ATOM 958 C C . LEU A 1 121 ? -0.376 -4.877 -0.645 1.00 93.44 121 LEU A C 1
ATOM 960 O O . LEU A 1 121 ? -0.323 -5.687 -1.567 1.00 93.44 121 LEU A O 1
ATOM 964 N N . GLY A 1 122 ? -0.500 -5.253 0.628 1.00 90.38 122 GLY A N 1
ATOM 965 C CA . GLY A 1 122 ? -0.676 -6.647 1.043 1.00 90.38 122 GLY A CA 1
ATOM 966 C C . GLY A 1 122 ? 0.623 -7.349 1.414 1.00 90.38 122 GLY A C 1
ATOM 967 O O . GLY A 1 122 ? 1.491 -6.752 2.044 1.00 90.38 122 GLY A O 1
ATOM 968 N N . PHE A 1 123 ? 0.707 -8.630 1.063 1.00 88.56 123 PHE A N 1
ATOM 969 C CA . PHE A 1 123 ? 1.828 -9.536 1.332 1.00 88.56 123 PHE A CA 1
ATOM 970 C C . PHE A 1 123 ? 2.232 -10.270 0.042 1.00 88.56 123 PHE A C 1
ATOM 972 O O . PHE A 1 123 ? 1.442 -10.257 -0.908 1.00 88.56 123 PHE A O 1
ATOM 979 N N . PRO A 1 124 ? 3.390 -10.966 0.004 1.00 84.94 124 PRO A N 1
ATOM 980 C CA . PRO A 1 124 ? 3.817 -11.710 -1.182 1.00 84.94 124 PRO A CA 1
ATOM 981 C C . PRO A 1 124 ? 2.761 -12.697 -1.686 1.00 84.94 124 PRO A C 1
ATOM 983 O O . PRO A 1 124 ? 2.425 -12.720 -2.870 1.00 84.94 124 PRO A O 1
ATOM 986 N N . ASP A 1 125 ? 2.188 -13.444 -0.741 1.00 85.94 125 ASP A N 1
ATOM 987 C CA . ASP A 1 125 ? 1.309 -14.583 -1.009 1.00 85.94 125 ASP A CA 1
ATOM 988 C C . ASP A 1 125 ? -0.171 -14.266 -0.750 1.00 85.94 125 ASP A C 1
ATOM 990 O O . ASP A 1 125 ? -1.038 -15.128 -0.896 1.00 85.94 125 ASP A O 1
ATOM 994 N N . LEU A 1 126 ? -0.479 -13.030 -0.342 1.00 87.94 126 LEU A N 1
ATOM 995 C CA . LEU A 1 126 ? -1.835 -12.602 -0.012 1.00 87.94 126 LEU A CA 1
ATOM 996 C C . LEU A 1 126 ? -2.118 -11.231 -0.642 1.00 87.94 126 LEU A C 1
ATOM 998 O O . LEU A 1 126 ? -1.860 -10.195 -0.014 1.00 87.94 126 LEU A O 1
ATOM 1002 N N . PRO A 1 127 ? -2.635 -11.205 -1.885 1.00 90.44 127 PRO A N 1
ATOM 1003 C CA . PRO A 1 127 ? -2.985 -9.960 -2.546 1.00 90.44 127 PRO A CA 1
ATOM 1004 C C . PRO A 1 127 ? -4.159 -9.269 -1.832 1.00 90.44 127 PRO A C 1
ATOM 1006 O O . PRO A 1 127 ? -5.023 -9.936 -1.253 1.00 90.44 127 PRO A O 1
ATOM 1009 N N . PRO A 1 128 ? -4.236 -7.929 -1.884 1.00 93.62 128 PRO A N 1
ATOM 1010 C CA . PRO A 1 128 ? -5.335 -7.183 -1.287 1.00 93.62 128 PRO A CA 1
ATOM 1011 C C . PRO A 1 128 ? -6.655 -7.456 -2.014 1.00 93.62 128 PRO A C 1
ATOM 1013 O O . PRO A 1 128 ? -6.707 -7.574 -3.240 1.00 93.62 128 PRO A O 1
ATOM 1016 N N . THR A 1 129 ? -7.754 -7.456 -1.266 1.00 94.56 129 THR A N 1
ATOM 1017 C CA . THR A 1 129 ? -9.102 -7.483 -1.851 1.00 94.56 129 THR A CA 1
ATOM 1018 C C . THR A 1 129 ? -9.455 -6.142 -2.506 1.00 94.56 129 THR A C 1
ATOM 1020 O O . THR A 1 129 ? -8.955 -5.090 -2.104 1.00 94.56 129 THR A O 1
ATOM 1023 N N . GLU A 1 130 ? -10.398 -6.139 -3.453 1.00 93.62 130 GLU A N 1
ATOM 1024 C CA . GLU A 1 130 ? -10.881 -4.910 -4.113 1.00 93.62 130 GLU A CA 1
ATOM 1025 C C . GLU A 1 130 ? -11.420 -3.865 -3.123 1.00 93.62 130 GLU A C 1
ATOM 1027 O O . GLU A 1 130 ? -11.179 -2.664 -3.259 1.00 93.62 130 GLU A O 1
ATOM 1032 N N . LYS A 1 131 ? -12.093 -4.320 -2.059 1.00 93.25 131 LYS A N 1
ATOM 1033 C CA . LYS A 1 131 ? -12.560 -3.446 -0.975 1.00 93.25 131 LYS A CA 1
ATOM 1034 C C . LYS A 1 131 ? -11.389 -2.741 -0.285 1.00 93.25 131 LYS A C 1
ATOM 1036 O O . LYS A 1 131 ? -11.467 -1.540 -0.031 1.00 93.25 131 LYS A O 1
ATOM 1041 N N . GLN A 1 132 ? -10.313 -3.466 0.014 1.00 93.06 132 GLN A N 1
ATOM 1042 C CA . GLN A 1 132 ? -9.142 -2.906 0.687 1.00 93.06 132 GLN A CA 1
ATOM 1043 C C . GLN A 1 132 ? -8.383 -1.937 -0.218 1.00 93.06 132 GLN A C 1
ATOM 1045 O O . GLN A 1 132 ? -8.058 -0.840 0.232 1.00 93.06 132 GLN A O 1
ATOM 1050 N N . LYS A 1 133 ? -8.188 -2.288 -1.497 1.00 93.19 133 LYS A N 1
ATOM 1051 C CA . LYS A 1 133 ? -7.603 -1.392 -2.507 1.00 93.19 133 LYS A CA 1
ATOM 1052 C C . LYS A 1 133 ? -8.339 -0.051 -2.531 1.00 93.19 133 LYS A C 1
ATOM 1054 O O . LYS A 1 133 ? -7.741 0.991 -2.285 1.00 93.19 133 LYS A O 1
ATOM 1059 N N . LYS A 1 134 ? -9.667 -0.091 -2.676 1.00 91.38 134 LYS A N 1
ATOM 1060 C CA . LYS A 1 134 ? -10.536 1.094 -2.681 1.00 91.38 134 LYS A CA 1
ATOM 1061 C C . LYS A 1 134 ? -10.405 1.952 -1.421 1.00 91.38 134 LYS A C 1
ATOM 1063 O O . LYS A 1 134 ? -10.436 3.179 -1.511 1.00 91.38 134 LYS A O 1
ATOM 1068 N N . ILE A 1 135 ? -10.283 1.333 -0.247 1.00 89.81 135 ILE A N 1
ATOM 1069 C CA . ILE A 1 135 ? -10.100 2.055 1.019 1.00 89.81 135 ILE A CA 1
ATOM 1070 C C . ILE A 1 135 ? -8.751 2.778 1.029 1.00 89.81 135 ILE A C 1
ATOM 1072 O O . ILE A 1 135 ? -8.724 3.983 1.275 1.00 89.81 135 ILE A O 1
ATOM 1076 N N . VAL A 1 136 ? -7.654 2.078 0.727 1.00 89.44 136 VAL A N 1
ATOM 1077 C CA . VAL A 1 136 ? -6.304 2.662 0.772 1.00 89.44 136 VAL A CA 1
ATOM 1078 C C . VAL A 1 136 ? -6.139 3.773 -0.256 1.00 89.44 136 VAL A C 1
ATOM 1080 O O . VAL A 1 136 ? -5.688 4.858 0.097 1.00 89.44 136 VAL A O 1
ATOM 1083 N N . THR A 1 137 ? -6.577 3.548 -1.492 1.00 89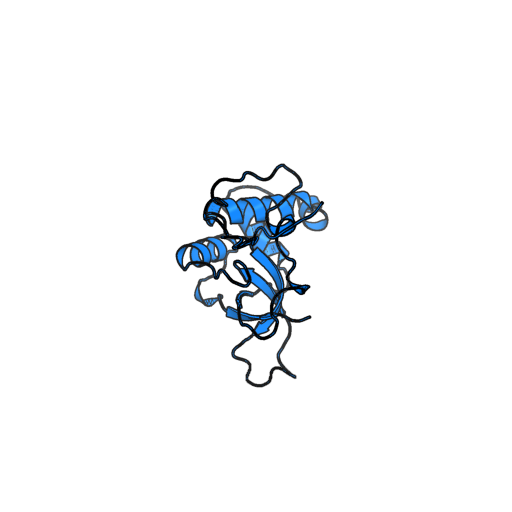.38 137 THR A N 1
ATOM 1084 C CA . THR A 1 137 ? -6.539 4.544 -2.565 1.00 89.38 137 THR A CA 1
ATOM 1085 C C . THR A 1 137 ? -7.229 5.848 -2.156 1.00 89.38 137 THR A C 1
ATOM 1087 O O . THR A 1 137 ? -6.638 6.920 -2.252 1.00 89.38 137 THR A O 1
ATOM 1090 N N . ARG A 1 138 ? -8.443 5.759 -1.592 1.00 86.88 138 ARG A N 1
ATOM 1091 C CA . ARG A 1 138 ? -9.179 6.931 -1.088 1.00 86.88 138 ARG A CA 1
ATOM 1092 C C . ARG A 1 138 ? -8.465 7.623 0.065 1.00 86.88 138 ARG A C 1
ATOM 1094 O O . ARG A 1 138 ? -8.455 8.846 0.121 1.00 8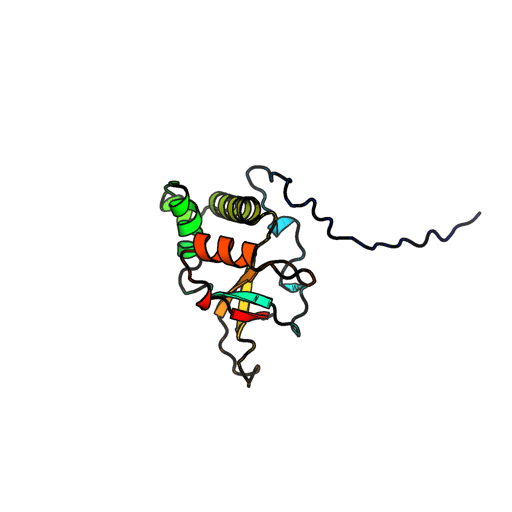6.88 138 ARG A O 1
ATOM 1101 N N . MET A 1 139 ? -7.893 6.853 0.990 1.00 85.56 139 MET A N 1
ATOM 1102 C CA . MET A 1 139 ? -7.145 7.410 2.118 1.00 85.56 139 MET A CA 1
ATOM 1103 C C . MET A 1 139 ? -5.899 8.172 1.658 1.00 85.56 139 MET A C 1
ATOM 1105 O O . MET A 1 139 ? -5.533 9.151 2.295 1.00 85.56 139 MET A O 1
ATOM 1109 N N . MET A 1 140 ? -5.285 7.757 0.549 1.00 83.75 140 MET A N 1
ATOM 1110 C CA . MET A 1 140 ? -4.128 8.430 -0.046 1.00 83.75 140 MET A CA 1
ATOM 1111 C C . MET A 1 140 ? -4.495 9.603 -0.967 1.00 83.75 140 MET A C 1
ATOM 1113 O O . MET A 1 140 ? -3.603 10.195 -1.564 1.00 83.75 140 MET A O 1
ATOM 1117 N N . GLY A 1 141 ? -5.784 9.939 -1.109 1.00 82.44 141 GLY A N 1
ATOM 1118 C CA . GLY A 1 141 ? -6.234 10.988 -2.031 1.00 82.44 141 GLY A CA 1
ATOM 1119 C C . GLY A 1 141 ? -6.094 10.617 -3.513 1.00 82.44 141 GLY A C 1
ATOM 1120 O O . GLY A 1 141 ? -6.135 11.496 -4.369 1.00 82.44 141 GLY A O 1
ATOM 1121 N N . LEU A 1 142 ? -5.935 9.327 -3.816 1.00 86.06 142 LEU A N 1
ATOM 1122 C CA . LEU A 1 142 ? -5.764 8.796 -5.166 1.00 86.06 142 LEU A CA 1
ATOM 1123 C C . LEU A 1 142 ? -7.082 8.227 -5.707 1.00 86.06 142 LEU A C 1
ATOM 1125 O O . LEU A 1 142 ? -8.074 8.069 -4.984 1.00 86.06 142 LEU A O 1
ATOM 1129 N N . LYS A 1 143 ? -7.092 7.896 -6.996 1.00 86.31 143 LYS A N 1
ATOM 1130 C CA . LYS A 1 143 ? -8.196 7.226 -7.681 1.00 86.31 143 LYS A CA 1
ATOM 1131 C C . LYS A 1 143 ? -7.873 5.758 -7.935 1.00 86.31 143 LYS A C 1
ATOM 1133 O O 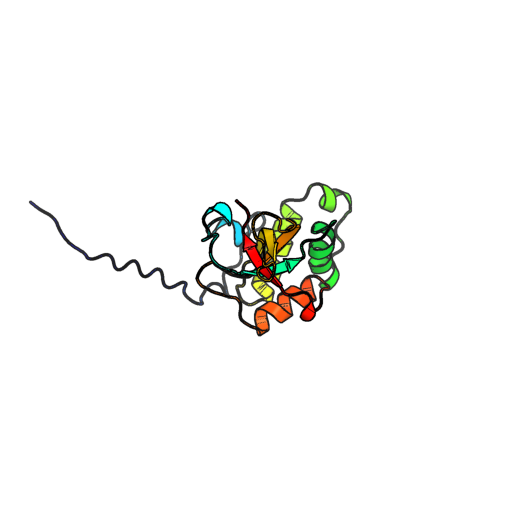. LYS A 1 143 ? -6.722 5.347 -7.976 1.00 86.31 143 LYS A O 1
ATOM 1138 N N . GLU A 1 144 ? -8.913 4.945 -8.117 1.00 85.44 144 GLU A N 1
ATOM 1139 C CA . GLU A 1 144 ? -8.756 3.501 -8.367 1.00 85.44 144 GLU A CA 1
ATOM 1140 C C . GLU A 1 144 ? -7.972 3.226 -9.665 1.00 85.44 144 GLU A C 1
ATOM 1142 O O . GLU A 1 144 ? -7.241 2.245 -9.731 1.00 85.44 144 GLU A O 1
ATOM 1147 N N . GLU A 1 145 ? -8.051 4.126 -10.652 1.00 87.75 145 GLU A N 1
ATOM 1148 C CA . GLU A 1 145 ? -7.261 4.088 -11.896 1.00 87.75 145 GLU A CA 1
ATOM 1149 C C . GLU A 1 145 ? -5.750 4.296 -11.687 1.00 87.75 145 GLU A C 1
ATOM 1151 O O . GLU A 1 145 ? -4.965 3.938 -12.560 1.00 87.75 145 GLU A O 1
ATOM 1156 N N . ASP A 1 146 ? -5.338 4.815 -10.525 1.00 88.62 146 ASP A N 1
ATOM 1157 C CA . ASP A 1 146 ? -3.929 4.972 -10.155 1.00 88.62 146 ASP A CA 1
ATOM 1158 C C . ASP A 1 146 ? -3.322 3.670 -9.600 1.00 88.62 146 ASP A C 1
ATOM 1160 O O . ASP A 1 146 ? -2.132 3.631 -9.298 1.00 88.62 146 ASP A O 1
ATOM 1164 N N . LEU A 1 147 ? -4.107 2.598 -9.424 1.00 91.81 147 LEU A N 1
ATOM 1165 C CA . LEU A 1 147 ? -3.574 1.288 -9.043 1.00 91.81 147 LEU A CA 1
ATOM 1166 C C . LEU A 1 147 ? -2.818 0.659 -10.212 1.00 91.81 147 LEU A C 1
ATOM 1168 O O . LEU A 1 147 ? -3.323 0.543 -11.326 1.00 91.81 147 LEU A O 1
ATOM 1172 N N . LEU A 1 148 ? -1.610 0.190 -9.926 1.00 92.31 148 LEU A N 1
ATOM 1173 C CA . LEU A 1 148 ? -0.697 -0.383 -10.902 1.00 92.31 148 LEU A CA 1
ATOM 1174 C C . LEU A 1 148 ? -0.263 -1.777 -10.455 1.00 92.31 148 LEU A C 1
ATOM 1176 O O . LEU A 1 148 ? -0.230 -2.093 -9.264 1.00 92.31 148 LEU A O 1
ATOM 1180 N N . LYS A 1 149 ? 0.140 -2.594 -11.428 1.00 93.94 149 LYS A N 1
ATOM 1181 C CA . LYS A 1 149 ? 0.945 -3.789 -11.175 1.00 93.94 149 LYS A CA 1
ATOM 1182 C C . LYS A 1 149 ? 2.414 -3.427 -11.310 1.00 93.94 149 LYS A C 1
ATOM 1184 O O . LYS A 1 149 ? 2.807 -2.836 -12.317 1.00 93.94 149 LYS A O 1
ATOM 1189 N N . VAL A 1 150 ? 3.216 -3.774 -10.309 1.00 92.94 150 VAL A N 1
ATOM 1190 C CA . VAL A 1 150 ? 4.653 -3.473 -10.283 1.00 92.94 150 VAL A CA 1
ATOM 1191 C C . VAL A 1 150 ? 5.462 -4.700 -9.916 1.00 92.94 150 VAL A C 1
ATOM 1193 O O . VAL A 1 150 ? 5.033 -5.501 -9.092 1.00 92.94 150 VAL A O 1
ATOM 1196 N N . TYR A 1 151 ? 6.646 -4.824 -10.490 1.00 92.38 151 TYR A N 1
ATOM 1197 C CA . TYR A 1 151 ? 7.680 -5.698 -9.951 1.00 92.38 151 TYR A CA 1
ATOM 1198 C C . TYR A 1 151 ? 8.573 -4.882 -9.011 1.00 92.38 151 TYR A C 1
ATOM 1200 O O . TYR A 1 151 ? 8.746 -3.672 -9.198 1.00 92.38 151 TYR A O 1
ATOM 1208 N N . LEU A 1 152 ? 9.120 -5.536 -7.988 1.00 90.81 152 LEU A N 1
ATOM 1209 C CA . LEU A 1 152 ? 9.983 -4.884 -7.004 1.00 90.81 152 LEU A CA 1
ATOM 1210 C C . LEU A 1 152 ? 11.406 -4.724 -7.546 1.00 90.81 152 LEU A C 1
ATOM 1212 O O . LEU A 1 152 ? 11.932 -5.622 -8.206 1.00 90.81 152 LEU A O 1
ATOM 1216 N N . ASP A 1 153 ? 12.018 -3.580 -7.248 1.00 83.44 153 ASP A N 1
ATOM 1217 C CA . ASP A 1 153 ? 13.447 -3.337 -7.468 1.00 83.44 153 ASP A CA 1
ATOM 1218 C C . ASP A 1 153 ? 14.241 -3.780 -6.226 1.00 83.44 153 ASP A C 1
ATOM 1220 O O . ASP A 1 153 ? 13.773 -3.589 -5.098 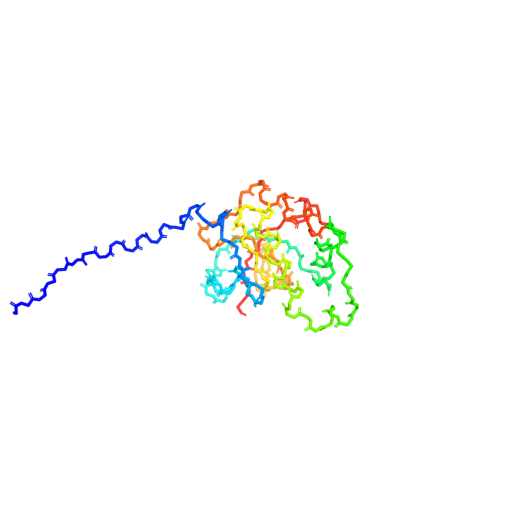1.00 83.44 153 ASP A O 1
ATOM 1224 N N . MET A 1 154 ? 15.409 -4.401 -6.435 1.00 67.56 154 MET A N 1
ATOM 1225 C CA . MET A 1 154 ? 16.287 -4.892 -5.356 1.00 67.56 154 MET A CA 1
ATOM 1226 C C . MET A 1 154 ? 17.119 -3.779 -4.723 1.00 67.56 154 MET A C 1
ATOM 1228 O O . MET A 1 154 ? 17.663 -2.943 -5.480 1.00 67.56 154 MET A O 1
#

Foldseek 3Di:
DDDDDDPPPPPVVVPLPLLDDQDDQLDAPQVVADAPVPADLPFWFKKFFCDPPVLLLLVLLCVVVVHDDDPVCSVPPPRSVRVSQSSLCNQLRRKGKHKAKWFFPPPPDRPPTDIGIIITIHHRVDGRDPSSLCRSCVSSVHDSVRITITGGDD